Protein AF-A0A0C1UPA7-F1 (afdb_monomer)

Radius of gyration: 16.13 Å; Cα contacts (8 Å, |Δi|>4): 107; chains: 1; bounding box: 36×52×33 Å

pLDDT: mean 87.31, std 15.01, range [39.06, 97.94]

Sequence (115 aa):
MALVITSCSSRSISDPTQAKDCTELVEAGRVVAERVLERLEGQTLEELEAANPEEPLAPIDYLMRV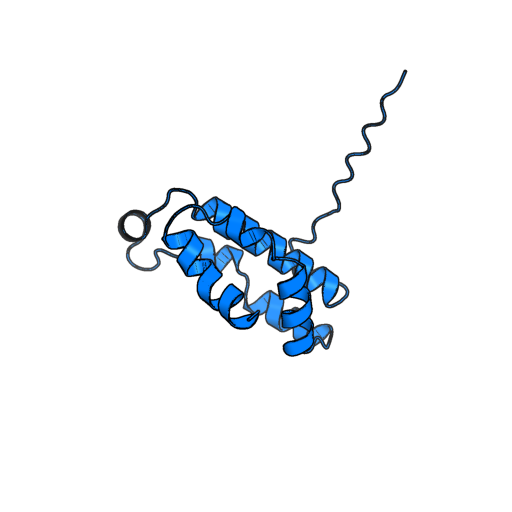EEFDNQATALGCGKDQLRLQACSMYVDLEIKASGDLAQDFLAPYLEACN

Mean predicted aligned error: 6.46 Å

Structure (mmCIF, N/CA/C/O backbone):
data_AF-A0A0C1UPA7-F1
#
_entry.id   AF-A0A0C1UPA7-F1
#
loop_
_atom_site.group_PDB
_atom_site.id
_atom_site.type_symbol
_atom_site.label_atom_id
_atom_site.label_alt_id
_atom_site.label_comp_id
_atom_site.label_asym_id
_atom_site.label_entity_id
_atom_site.label_seq_id
_atom_site.pdbx_PDB_ins_code
_atom_site.Cartn_x
_atom_site.Cartn_y
_atom_site.Cartn_z
_atom_site.occupancy
_atom_site.B_iso_or_equiv
_atom_site.auth_seq_id
_atom_site.auth_comp_id
_atom_site.auth_asym_id
_atom_site.auth_atom_id
_atom_site.pdbx_PDB_model_num
ATOM 1 N N . MET A 1 1 ? 2.484 40.981 -8.368 1.00 43.28 1 MET A N 1
ATOM 2 C CA . MET A 1 1 ? 3.158 39.835 -7.727 1.00 43.28 1 MET A CA 1
ATOM 3 C C . MET A 1 1 ? 2.316 38.608 -8.016 1.00 43.28 1 MET A C 1
ATOM 5 O O . MET A 1 1 ? 1.236 38.494 -7.459 1.00 43.28 1 MET A O 1
ATOM 9 N N . ALA A 1 2 ? 2.732 37.776 -8.969 1.00 40.09 2 ALA A N 1
ATOM 10 C CA . ALA A 1 2 ? 2.059 36.514 -9.251 1.00 40.09 2 ALA A CA 1
ATOM 11 C C . ALA A 1 2 ? 2.770 35.436 -8.429 1.00 40.09 2 ALA A C 1
ATOM 13 O O . ALA A 1 2 ? 3.915 35.100 -8.728 1.00 40.09 2 ALA A O 1
ATOM 14 N N . LEU A 1 3 ? 2.131 34.950 -7.361 1.00 42.47 3 LEU A N 1
ATOM 15 C CA . LEU A 1 3 ? 2.558 33.706 -6.730 1.00 42.47 3 LEU A CA 1
ATOM 16 C C . LEU A 1 3 ? 2.173 32.579 -7.686 1.00 42.47 3 LEU A C 1
ATOM 18 O O . LEU A 1 3 ? 1.019 32.159 -7.746 1.00 42.47 3 LEU A O 1
ATOM 22 N N . VAL A 1 4 ? 3.150 32.118 -8.460 1.00 45.41 4 VAL A N 1
ATOM 23 C CA . VAL A 1 4 ? 3.072 30.820 -9.119 1.00 45.41 4 VAL A CA 1
ATOM 24 C C . VAL A 1 4 ? 3.246 29.793 -8.009 1.00 45.41 4 VAL A C 1
ATOM 26 O O . VAL A 1 4 ? 4.360 29.480 -7.599 1.00 45.41 4 VAL A O 1
ATOM 29 N N . ILE A 1 5 ? 2.127 29.323 -7.469 1.00 49.22 5 ILE A N 1
ATOM 30 C CA . ILE A 1 5 ? 2.101 28.107 -6.665 1.00 49.22 5 ILE A CA 1
ATOM 31 C C . ILE A 1 5 ? 2.308 26.976 -7.671 1.00 49.22 5 ILE A C 1
ATOM 33 O O . ILE A 1 5 ? 1.358 26.451 -8.250 1.00 49.22 5 ILE A O 1
ATOM 37 N N . THR A 1 6 ? 3.565 26.639 -7.956 1.00 41.03 6 THR A N 1
ATOM 38 C CA . THR A 1 6 ? 3.896 25.300 -8.435 1.00 41.03 6 THR A CA 1
ATOM 39 C C . THR A 1 6 ? 3.509 24.362 -7.307 1.00 41.03 6 THR A C 1
ATOM 41 O O . THR A 1 6 ? 4.296 24.086 -6.406 1.00 41.03 6 THR A O 1
ATOM 44 N N . SER A 1 7 ? 2.250 23.929 -7.331 1.00 39.06 7 SER A N 1
ATOM 45 C CA . SER A 1 7 ? 1.871 22.643 -6.783 1.00 39.06 7 SER A CA 1
ATOM 46 C C . SER A 1 7 ? 2.789 21.632 -7.462 1.00 39.06 7 SER A C 1
ATOM 48 O O . SER A 1 7 ? 2.538 21.189 -8.583 1.00 39.06 7 SER A O 1
ATOM 50 N N . CYS A 1 8 ? 3.909 21.321 -6.814 1.00 46.19 8 CYS A N 1
ATOM 51 C CA . CYS A 1 8 ? 4.593 20.062 -7.013 1.00 46.19 8 CYS A CA 1
ATOM 52 C C . CYS A 1 8 ? 3.660 18.974 -6.469 1.00 46.19 8 CYS A C 1
ATOM 54 O O . CYS A 1 8 ? 3.964 18.336 -5.469 1.00 46.19 8 CYS A O 1
ATOM 56 N N . SER A 1 9 ? 2.512 18.754 -7.117 1.00 42.56 9 SER A N 1
ATOM 57 C CA . SER A 1 9 ? 1.983 17.405 -7.192 1.00 42.56 9 SER A CA 1
ATOM 58 C C . SER A 1 9 ? 3.027 16.655 -8.003 1.00 42.56 9 SER A C 1
ATOM 60 O O . SER A 1 9 ? 2.950 16.602 -9.232 1.00 42.56 9 SER A O 1
ATOM 62 N N . SER A 1 10 ? 4.037 16.107 -7.317 1.00 45.94 10 SER A N 1
ATOM 63 C CA . SER A 1 10 ? 4.584 14.825 -7.732 1.00 45.94 10 SER A CA 1
ATOM 64 C C . SER A 1 10 ? 3.355 14.007 -8.086 1.00 45.94 10 SER A C 1
ATOM 66 O O . SER A 1 10 ? 2.449 13.839 -7.267 1.00 45.94 10 SER A O 1
ATOM 68 N N . ARG A 1 11 ? 3.204 13.715 -9.377 1.00 51.16 11 ARG A N 1
ATOM 69 C CA . ARG A 1 11 ? 2.052 12.989 -9.883 1.00 51.16 11 ARG A CA 1
ATOM 70 C C . ARG A 1 11 ? 2.235 11.604 -9.296 1.00 51.16 11 ARG A C 1
ATOM 72 O O . ARG A 1 11 ? 2.950 10.807 -9.884 1.00 51.16 11 ARG A O 1
ATOM 79 N N . SER A 1 12 ? 1.749 11.400 -8.076 1.00 56.69 12 SER A N 1
ATOM 80 C CA . SER A 1 12 ? 1.941 10.160 -7.360 1.00 56.69 12 SER A CA 1
ATOM 81 C C . SER A 1 12 ? 1.289 9.116 -8.244 1.00 56.69 12 SER A C 1
ATOM 83 O O . SER A 1 12 ? 0.091 9.183 -8.548 1.00 56.69 12 SER A O 1
ATOM 85 N N . ILE A 1 13 ? 2.131 8.270 -8.831 1.00 65.75 13 ILE A N 1
ATOM 86 C CA . ILE A 1 13 ? 1.679 7.224 -9.729 1.00 65.75 13 ILE A CA 1
ATOM 87 C C . ILE A 1 13 ? 0.891 6.320 -8.808 1.00 65.75 13 ILE A C 1
ATOM 89 O O . ILE A 1 13 ? 1.479 5.615 -8.028 1.00 65.75 13 ILE A O 1
ATOM 93 N N . SER A 1 14 ? -0.431 6.437 -8.781 1.00 76.44 14 SER A N 1
ATOM 94 C CA . SER A 1 14 ? -1.287 5.560 -7.966 1.00 76.44 14 SER A CA 1
ATOM 95 C C . SER A 1 14 ? -1.834 4.393 -8.779 1.00 76.44 14 SER A C 1
ATOM 97 O O . SER A 1 14 ? -2.589 3.566 -8.278 1.00 76.44 14 SER A O 1
ATOM 99 N N . ASP A 1 15 ? -1.474 4.365 -10.059 1.00 88.50 15 ASP A N 1
ATOM 100 C CA . ASP A 1 15 ? -1.867 3.360 -11.019 1.00 88.50 15 ASP A CA 1
ATOM 101 C C . ASP A 1 15 ? -0.640 2.517 -11.382 1.00 88.50 15 ASP A C 1
ATOM 103 O O . ASP A 1 15 ? 0.235 3.029 -12.088 1.00 88.50 15 ASP A O 1
ATOM 107 N N . PRO A 1 16 ? -0.549 1.256 -10.916 1.00 91.31 16 PRO A N 1
ATOM 108 C CA . PRO A 1 16 ? 0.601 0.403 -11.190 1.00 91.31 16 PRO A CA 1
ATOM 109 C C . PRO A 1 16 ? 0.841 0.238 -12.690 1.00 91.31 16 PRO A C 1
ATOM 111 O O . PRO A 1 16 ? 1.987 0.206 -13.115 1.00 91.31 16 PRO A O 1
ATOM 114 N N . THR A 1 17 ? -0.208 0.247 -13.519 1.00 93.19 17 THR A N 1
ATOM 115 C CA . THR A 1 17 ? -0.090 0.072 -14.979 1.00 93.19 17 THR A CA 1
ATOM 116 C C . THR A 1 17 ? 0.680 1.200 -15.679 1.00 93.19 17 THR A C 1
ATOM 118 O O . THR A 1 17 ? 1.146 1.033 -16.807 1.00 93.19 17 THR A O 1
ATOM 121 N N . GLN A 1 18 ? 0.834 2.352 -15.018 1.00 93.38 18 GLN A N 1
ATOM 122 C CA . GLN A 1 18 ? 1.555 3.512 -15.544 1.00 93.38 18 GLN A CA 1
ATOM 123 C C . GLN A 1 18 ? 3.020 3.573 -15.094 1.00 93.38 18 GLN A C 1
ATOM 125 O O . GLN A 1 18 ? 3.759 4.414 -15.612 1.00 93.38 18 GLN A O 1
ATOM 130 N N . ALA A 1 19 ? 3.441 2.712 -14.160 1.00 95.50 19 ALA A N 1
ATOM 131 C CA . ALA A 1 19 ? 4.818 2.668 -13.684 1.00 95.50 19 ALA A CA 1
ATOM 132 C C . ALA A 1 19 ? 5.774 2.254 -14.811 1.00 95.50 19 ALA A C 1
ATOM 134 O O . ALA A 1 19 ? 5.537 1.272 -15.518 1.00 95.50 19 ALA A O 1
ATOM 135 N N . LYS A 1 20 ? 6.867 2.992 -14.981 1.00 95.06 20 LYS A N 1
ATOM 136 C CA . LYS A 1 20 ? 7.860 2.771 -16.046 1.00 95.06 20 LYS A CA 1
ATOM 137 C C . LYS A 1 20 ? 9.077 1.990 -15.581 1.00 95.06 20 LYS A C 1
ATOM 139 O O . LYS A 1 20 ? 9.842 1.509 -16.414 1.00 95.06 20 LYS A O 1
ATOM 144 N N . ASP A 1 21 ? 9.262 1.888 -14.274 1.00 95.94 21 ASP A N 1
ATOM 145 C CA . ASP A 1 21 ? 10.323 1.123 -13.643 1.00 95.94 21 ASP A CA 1
ATOM 146 C C . ASP A 1 21 ? 9.873 0.604 -12.269 1.00 95.94 21 ASP A C 1
ATOM 148 O O . ASP A 1 21 ? 8.774 0.890 -11.789 1.00 95.94 21 ASP A O 1
ATOM 152 N N . CYS A 1 22 ? 10.723 -0.212 -11.648 1.00 96.62 22 CYS A N 1
ATOM 153 C CA . CYS A 1 22 ? 10.419 -0.833 -10.362 1.00 96.62 22 CYS A CA 1
ATOM 154 C C . CYS A 1 22 ? 10.267 0.184 -9.227 1.00 96.62 22 CYS A C 1
ATOM 156 O O . CYS A 1 22 ? 9.572 -0.103 -8.259 1.00 96.62 22 CYS A O 1
ATOM 158 N N . THR A 1 23 ? 10.895 1.355 -9.338 1.00 95.69 23 THR A N 1
ATOM 159 C CA . THR A 1 23 ? 10.807 2.407 -8.325 1.00 95.69 23 THR A CA 1
ATOM 160 C C . THR A 1 23 ? 9.469 3.121 -8.419 1.00 95.69 23 THR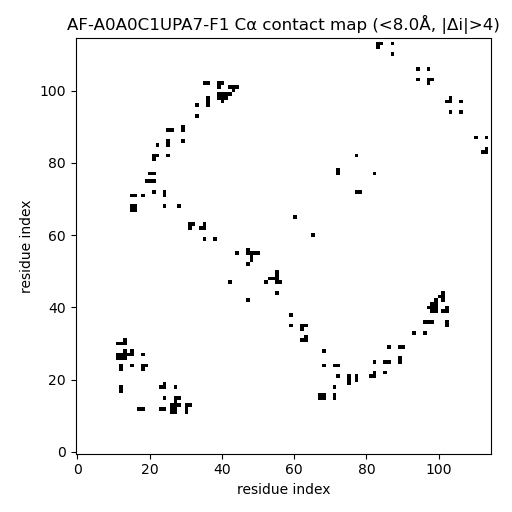 A C 1
ATOM 162 O O . THR A 1 23 ? 8.776 3.207 -7.410 1.00 95.69 23 THR A O 1
ATOM 165 N N . GLU A 1 24 ? 9.039 3.509 -9.620 1.00 95.94 24 GLU A N 1
ATOM 166 C CA . GLU A 1 24 ? 7.692 4.043 -9.851 1.00 95.94 24 GLU A CA 1
ATOM 167 C C . GLU A 1 24 ? 6.600 3.037 -9.431 1.00 95.94 24 GLU A C 1
ATOM 169 O O . GLU A 1 24 ? 5.547 3.432 -8.927 1.00 95.94 24 GLU A O 1
ATOM 174 N N . LEU A 1 25 ? 6.850 1.730 -9.581 1.00 96.50 25 LEU A N 1
ATOM 175 C CA . LEU A 1 25 ? 5.916 0.692 -9.139 1.00 96.50 25 LEU A CA 1
ATOM 176 C C . LEU A 1 25 ? 5.819 0.615 -7.607 1.00 96.50 25 LEU A C 1
ATOM 178 O O . LEU A 1 25 ? 4.722 0.491 -7.067 1.00 96.50 25 LEU A O 1
ATOM 182 N N . VAL A 1 26 ? 6.939 0.728 -6.890 1.00 95.75 26 VAL A N 1
ATOM 183 C CA . VAL A 1 26 ? 6.938 0.784 -5.418 1.00 95.75 26 VAL A CA 1
ATOM 184 C C . VAL A 1 26 ? 6.317 2.093 -4.920 1.00 95.75 26 VAL A C 1
ATOM 186 O O . VAL A 1 26 ? 5.549 2.074 -3.961 1.00 95.75 26 VAL A O 1
ATOM 189 N N . GLU A 1 27 ? 6.549 3.223 -5.590 1.00 95.19 27 GLU A N 1
ATOM 190 C CA . GLU A 1 27 ? 5.853 4.480 -5.279 1.00 95.19 27 GLU A CA 1
ATOM 191 C C . GLU A 1 27 ? 4.333 4.327 -5.409 1.00 95.19 27 GLU A C 1
ATOM 193 O O . GLU A 1 27 ? 3.590 4.796 -4.544 1.00 95.19 27 GLU A O 1
ATOM 198 N N . ALA A 1 28 ? 3.865 3.607 -6.432 1.00 95.12 28 ALA A N 1
ATOM 199 C CA . ALA A 1 28 ? 2.449 3.297 -6.576 1.00 95.12 28 ALA A CA 1
ATOM 200 C C . ALA A 1 28 ? 1.904 2.418 -5.463 1.00 95.12 28 ALA A C 1
ATOM 202 O O . ALA A 1 28 ? 0.825 2.701 -4.931 1.00 95.12 28 ALA A O 1
ATOM 203 N N . GLY A 1 29 ? 2.667 1.405 -5.061 1.00 94.44 29 GLY A N 1
ATOM 204 C CA . GLY A 1 29 ? 2.316 0.565 -3.924 1.00 94.44 29 GLY A CA 1
ATOM 205 C C . GLY A 1 29 ? 2.217 1.375 -2.630 1.00 94.44 29 GLY A C 1
ATOM 206 O O . GLY A 1 29 ? 1.275 1.176 -1.865 1.00 94.44 29 GLY A O 1
ATOM 207 N N . ARG A 1 30 ? 3.106 2.358 -2.420 1.00 94.7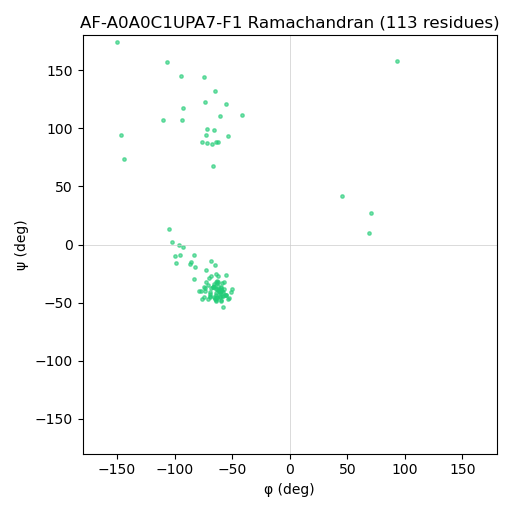5 30 ARG A N 1
ATOM 208 C CA . ARG A 1 30 ? 3.051 3.260 -1.259 1.00 94.75 30 ARG A CA 1
ATOM 209 C C . ARG A 1 30 ? 1.741 4.036 -1.224 1.00 94.75 30 ARG A C 1
ATOM 211 O O . ARG A 1 30 ? 1.096 4.092 -0.184 1.00 94.75 30 ARG A O 1
ATOM 218 N N . VAL A 1 31 ? 1.343 4.632 -2.348 1.00 94.50 31 VAL A N 1
ATOM 219 C CA . VAL A 1 31 ? 0.112 5.437 -2.425 1.00 94.50 31 VAL A CA 1
ATOM 220 C C . VAL A 1 31 ? -1.122 4.577 -2.165 1.00 94.50 31 VAL A C 1
ATOM 222 O O . VAL A 1 31 ? -2.063 5.027 -1.515 1.00 94.50 31 VAL A O 1
ATOM 225 N N . VAL A 1 32 ? -1.128 3.339 -2.664 1.00 93.69 32 VAL A N 1
ATOM 226 C CA . VAL A 1 32 ? -2.194 2.375 -2.374 1.00 93.69 32 VAL A CA 1
ATOM 227 C C . VAL A 1 32 ? -2.214 2.021 -0.889 1.00 93.69 32 VAL A C 1
ATOM 229 O O . VAL A 1 32 ? -3.276 2.105 -0.278 1.00 93.69 32 VAL A O 1
ATOM 232 N N . ALA A 1 33 ? -1.062 1.710 -0.291 1.00 93.75 33 ALA A N 1
ATOM 233 C CA . ALA A 1 33 ? -0.965 1.416 1.134 1.00 93.75 33 ALA A CA 1
ATOM 234 C C . ALA A 1 33 ? -1.457 2.595 1.990 1.00 93.75 33 ALA A C 1
ATOM 236 O O . ALA A 1 33 ? -2.259 2.390 2.893 1.00 93.75 33 ALA A O 1
ATOM 237 N N . GLU A 1 34 ? -1.078 3.834 1.664 1.00 94.25 34 GLU A N 1
ATOM 238 C CA . GLU A 1 34 ? -1.580 5.035 2.348 1.00 94.25 34 GLU A CA 1
ATOM 239 C C . GLU A 1 34 ? -3.112 5.143 2.275 1.00 94.25 34 GLU A C 1
ATOM 241 O O . GLU A 1 34 ? -3.753 5.366 3.298 1.00 94.25 34 GLU A O 1
ATOM 246 N N . ARG A 1 35 ? -3.718 4.897 1.105 1.00 93.44 35 ARG A N 1
ATOM 247 C CA . ARG A 1 35 ? -5.186 4.898 0.950 1.00 93.44 35 ARG A CA 1
ATOM 248 C C . ARG A 1 35 ? -5.870 3.781 1.730 1.00 93.44 35 ARG A C 1
ATOM 250 O O . ARG A 1 35 ? -6.982 3.976 2.213 1.00 93.44 35 ARG A O 1
ATOM 257 N N . VAL A 1 36 ? -5.242 2.611 1.828 1.00 94.12 36 VAL A N 1
ATOM 258 C CA . VAL A 1 36 ? -5.756 1.517 2.658 1.00 94.12 36 VAL A CA 1
ATOM 259 C C . VAL A 1 36 ? -5.735 1.926 4.127 1.00 94.12 36 VAL A C 1
ATOM 261 O O . VAL A 1 36 ? -6.752 1.782 4.797 1.00 94.12 36 VAL A O 1
ATOM 264 N N . LEU A 1 37 ? -4.640 2.515 4.611 1.00 94.50 37 LEU A N 1
ATOM 265 C CA . LEU A 1 37 ? -4.552 3.004 5.991 1.00 94.50 37 LEU A CA 1
ATOM 266 C C . LEU A 1 37 ? -5.602 4.079 6.288 1.00 94.50 37 LEU A C 1
ATOM 268 O O . LEU A 1 37 ? -6.293 3.980 7.295 1.00 94.50 37 LEU A O 1
ATOM 272 N N . GLU A 1 38 ? -5.791 5.045 5.385 1.00 92.81 38 GLU A N 1
ATOM 273 C CA . GLU A 1 38 ? -6.861 6.051 5.491 1.00 92.81 38 GLU A CA 1
ATOM 274 C C . GLU A 1 38 ? -8.255 5.407 5.519 1.00 92.81 38 GLU A C 1
ATOM 276 O O . GLU A 1 38 ? -9.149 5.865 6.227 1.00 92.81 38 GLU A O 1
ATOM 281 N N . ARG A 1 39 ? -8.466 4.328 4.755 1.00 91.75 39 ARG A N 1
ATOM 282 C CA . ARG A 1 39 ? -9.753 3.625 4.709 1.00 91.75 39 ARG A CA 1
ATOM 283 C C . ARG A 1 39 ? -10.032 2.829 5.982 1.00 91.75 39 ARG A C 1
ATOM 285 O O . ARG A 1 39 ? -11.208 2.684 6.321 1.00 91.75 39 ARG A O 1
ATOM 292 N N . LEU A 1 40 ? -8.988 2.303 6.619 1.00 93.38 40 LEU A N 1
ATOM 293 C CA . LEU A 1 40 ? -9.045 1.527 7.859 1.00 93.38 40 LEU A CA 1
ATOM 294 C C . LEU A 1 40 ? -9.022 2.408 9.115 1.00 93.38 40 LEU A C 1
ATOM 296 O O . LEU A 1 40 ? -9.350 1.923 10.196 1.00 93.38 40 LEU A O 1
ATOM 300 N N . GLU A 1 41 ? -8.658 3.685 8.991 1.00 90.31 41 GLU A N 1
ATOM 301 C CA . GLU A 1 41 ? -8.570 4.608 10.119 1.00 90.31 41 GLU A CA 1
ATOM 302 C C . GLU A 1 41 ? -9.895 4.672 10.892 1.00 90.31 41 GLU A C 1
ATOM 304 O O . GLU A 1 41 ? -10.952 5.015 10.357 1.00 90.31 41 GLU A O 1
ATOM 309 N N . GLY A 1 42 ? -9.828 4.327 12.180 1.00 85.62 42 GLY A N 1
ATOM 310 C CA . GLY A 1 42 ? -10.987 4.338 13.072 1.00 85.62 42 GLY A CA 1
ATOM 311 C C . GLY A 1 42 ? -12.041 3.269 12.770 1.00 85.62 42 GLY A C 1
ATOM 312 O O . GLY A 1 42 ? -13.117 3.333 13.358 1.00 85.62 42 GLY A O 1
ATOM 313 N N . GLN A 1 43 ? -11.756 2.311 11.883 1.00 90.31 43 GLN A N 1
ATOM 314 C CA . GLN A 1 43 ? -12.623 1.168 11.613 1.00 90.31 43 GLN A CA 1
ATOM 315 C C . GLN A 1 43 ? -12.221 -0.041 12.453 1.00 90.31 43 GLN A C 1
ATOM 317 O O . GLN A 1 43 ? -11.040 -0.322 12.664 1.00 90.31 43 GLN A O 1
ATOM 322 N N . THR A 1 44 ? -13.222 -0.804 12.864 1.00 91.25 44 THR A N 1
ATOM 323 C CA . THR A 1 44 ? -13.047 -2.134 13.448 1.00 91.25 44 THR A CA 1
ATOM 324 C C . THR A 1 44 ? -13.472 -3.217 12.462 1.00 91.25 44 THR A C 1
ATOM 326 O O . THR A 1 44 ? -14.275 -2.981 11.556 1.00 91.25 44 THR A O 1
ATOM 329 N N . LEU A 1 45 ? -12.954 -4.434 12.650 1.00 90.12 45 LEU A N 1
ATOM 330 C CA . LEU A 1 45 ? -13.381 -5.581 11.849 1.00 90.12 45 LEU A CA 1
ATOM 331 C C . LEU A 1 45 ? -14.884 -5.857 12.022 1.00 90.12 45 LEU A C 1
ATOM 333 O O . LEU A 1 45 ? -15.570 -6.105 11.038 1.00 90.12 45 LEU A O 1
ATOM 337 N N . GLU A 1 46 ? -15.412 -5.722 13.241 1.00 92.75 46 GLU A N 1
ATOM 338 C CA . GLU A 1 46 ? -16.837 -5.924 13.536 1.00 92.75 46 GLU A CA 1
ATOM 339 C C . GLU A 1 46 ? -17.738 -4.949 12.755 1.00 92.75 46 GLU A C 1
ATOM 341 O O . GLU A 1 46 ? -18.765 -5.348 12.208 1.00 92.75 46 GLU A O 1
ATOM 346 N N . GLU A 1 47 ? -17.348 -3.675 12.639 1.00 91.88 47 GLU A N 1
ATOM 347 C CA . GLU A 1 47 ? -18.094 -2.689 11.844 1.00 91.88 47 GLU A CA 1
ATOM 348 C C . GLU A 1 47 ? -18.078 -3.013 10.345 1.00 91.88 47 GLU A C 1
ATOM 350 O O . GLU A 1 47 ? -19.078 -2.797 9.654 1.00 91.88 47 GLU A O 1
ATOM 355 N N . LEU A 1 48 ? -16.960 -3.537 9.835 1.00 92.19 48 LEU A N 1
ATOM 356 C CA . LEU A 1 48 ? -16.841 -3.974 8.444 1.00 92.19 48 LEU A CA 1
ATOM 357 C C . LEU A 1 48 ? -17.687 -5.220 8.168 1.00 92.19 48 LEU A C 1
ATOM 359 O O . LEU A 1 48 ? -18.414 -5.253 7.175 1.00 92.19 48 LEU A O 1
ATOM 363 N N . GLU A 1 49 ? -17.646 -6.208 9.061 1.00 93.75 49 GLU A N 1
ATOM 364 C CA . GLU A 1 49 ? -18.468 -7.422 8.996 1.00 93.75 49 GLU A CA 1
ATOM 365 C C . GLU A 1 49 ? -19.964 -7.100 9.092 1.00 93.75 49 GLU A C 1
ATOM 367 O O . GLU A 1 49 ? -20.770 -7.670 8.358 1.00 93.75 49 GLU A O 1
ATOM 372 N N . ALA A 1 50 ? -20.351 -6.142 9.937 1.00 94.50 50 ALA A N 1
ATOM 373 C CA . ALA A 1 50 ? -21.735 -5.685 10.030 1.00 94.50 50 ALA A CA 1
ATOM 374 C C . ALA A 1 50 ? -22.210 -4.984 8.744 1.00 94.50 50 ALA A C 1
ATOM 376 O O . ALA A 1 50 ? -23.385 -5.093 8.381 1.00 94.50 50 ALA A O 1
ATOM 377 N N . ALA A 1 51 ? -21.318 -4.262 8.058 1.00 91.88 51 ALA A N 1
ATOM 378 C CA . ALA A 1 51 ? -21.629 -3.577 6.806 1.00 91.88 51 ALA A CA 1
ATOM 379 C C . ALA A 1 51 ? -21.679 -4.532 5.600 1.00 91.88 51 ALA A C 1
ATOM 381 O O . ALA A 1 51 ? -22.552 -4.380 4.742 1.00 91.88 51 ALA A O 1
ATOM 382 N N . A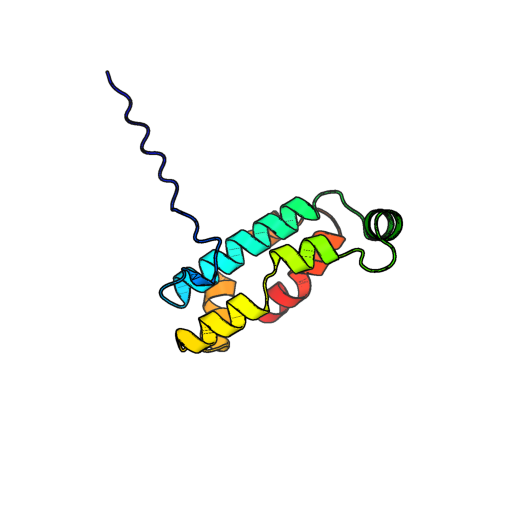SN A 1 52 ? -20.760 -5.499 5.529 1.00 92.31 52 ASN A N 1
ATOM 383 C CA . ASN A 1 52 ? -20.727 -6.533 4.498 1.00 92.31 52 ASN A CA 1
ATOM 384 C C . ASN A 1 52 ? -20.194 -7.864 5.067 1.00 92.31 52 ASN A C 1
ATOM 386 O O . ASN A 1 52 ? -18.984 -8.084 5.066 1.00 92.31 52 ASN A O 1
ATOM 390 N N . PRO A 1 53 ? -21.071 -8.777 5.515 1.00 93.00 53 PRO A N 1
ATOM 391 C CA . PRO A 1 53 ? -20.646 -10.013 6.171 1.00 93.00 53 PRO A CA 1
ATOM 392 C C . PRO A 1 53 ? -20.043 -11.041 5.209 1.00 93.00 53 PRO A C 1
ATOM 394 O O . PRO A 1 53 ? -19.323 -11.932 5.650 1.00 93.00 53 PRO A O 1
ATOM 397 N N . GLU A 1 54 ? -20.348 -10.955 3.911 1.00 94.81 54 GLU A N 1
ATOM 398 C CA . GLU A 1 54 ? -19.791 -11.873 2.912 1.00 94.81 54 GLU A CA 1
ATOM 399 C C . GLU A 1 54 ? -18.359 -11.472 2.534 1.00 94.81 54 GLU A C 1
ATOM 401 O O . GLU A 1 54 ? -17.496 -12.337 2.402 1.00 94.81 54 GLU A O 1
ATOM 406 N N . GLU A 1 55 ? -18.095 -10.165 2.408 1.00 91.69 55 GLU A N 1
ATOM 407 C CA . GLU A 1 55 ? -16.788 -9.627 2.008 1.00 91.69 55 GLU A CA 1
ATOM 408 C C . GLU A 1 55 ? -16.458 -8.306 2.747 1.00 91.69 55 GLU A C 1
ATOM 410 O O . GLU A 1 55 ? -16.492 -7.220 2.150 1.00 91.69 55 GLU A O 1
ATOM 415 N N . PRO A 1 56 ? -16.118 -8.353 4.050 1.00 90.06 56 PRO A N 1
ATOM 416 C CA . PRO A 1 56 ? -15.888 -7.151 4.864 1.00 90.06 56 PRO A CA 1
ATOM 417 C C . PRO A 1 56 ? -14.719 -6.292 4.358 1.00 90.06 56 PRO A C 1
ATOM 419 O O . PRO A 1 56 ? -14.704 -5.074 4.537 1.00 90.06 56 PRO A O 1
ATOM 422 N N . LEU A 1 57 ? -13.755 -6.924 3.683 1.00 89.81 57 LEU A N 1
ATOM 423 C CA . LEU A 1 57 ? -12.539 -6.295 3.169 1.00 89.81 57 LEU A CA 1
ATOM 424 C C . LEU A 1 57 ? -12.571 -6.008 1.661 1.00 89.81 57 LEU A C 1
ATOM 426 O O . LEU A 1 57 ? -11.614 -5.427 1.157 1.00 89.81 57 LEU A O 1
ATOM 430 N N . ALA A 1 58 ? -13.672 -6.287 0.948 1.00 89.56 58 ALA A N 1
ATOM 431 C CA . ALA A 1 58 ? -13.774 -6.014 -0.493 1.00 89.56 58 ALA A CA 1
ATOM 432 C C . ALA A 1 58 ? -13.365 -4.578 -0.904 1.00 89.56 58 ALA A C 1
ATOM 434 O O . ALA A 1 58 ? -12.703 -4.412 -1.934 1.00 89.56 58 ALA A O 1
ATOM 435 N N . PRO A 1 59 ? -13.680 -3.513 -0.129 1.00 87.56 59 PRO A N 1
ATOM 436 C CA . PRO A 1 59 ? -13.195 -2.169 -0.442 1.00 87.56 59 PRO A CA 1
ATOM 437 C C . PRO A 1 59 ? -11.666 -2.035 -0.398 1.00 87.56 59 PRO A C 1
ATOM 439 O O . PRO A 1 59 ? -11.111 -1.235 -1.149 1.00 87.56 59 PRO A O 1
ATOM 442 N N . ILE A 1 60 ? -10.994 -2.790 0.475 1.00 90.69 60 ILE A N 1
ATOM 443 C CA . ILE A 1 60 ? -9.531 -2.837 0.572 1.00 90.69 60 ILE A CA 1
ATOM 444 C C . ILE A 1 60 ? -8.960 -3.627 -0.604 1.00 90.69 60 ILE A C 1
ATOM 446 O O . ILE A 1 60 ? -8.049 -3.140 -1.271 1.00 90.69 60 ILE A O 1
ATOM 450 N N . ASP A 1 61 ? -9.544 -4.780 -0.927 1.00 88.44 61 ASP A N 1
ATOM 451 C CA . ASP A 1 61 ? -9.102 -5.617 -2.050 1.00 88.44 61 ASP A CA 1
ATOM 452 C C . ASP A 1 61 ? -9.137 -4.851 -3.381 1.00 88.44 61 ASP A C 1
ATOM 454 O O . ASP A 1 61 ? -8.191 -4.908 -4.174 1.00 88.44 61 ASP A O 1
ATOM 458 N N . TYR A 1 62 ? -10.182 -4.042 -3.588 1.00 88.19 62 TYR A N 1
ATOM 459 C CA . TYR A 1 62 ? -10.301 -3.171 -4.759 1.00 88.19 62 TYR A CA 1
ATOM 460 C C . TYR A 1 62 ? -9.200 -2.101 -4.834 1.00 88.19 62 TYR A C 1
ATOM 462 O O . TYR A 1 62 ? -8.771 -1.733 -5.928 1.00 88.19 62 TYR A O 1
ATOM 470 N N . LEU A 1 63 ? -8.727 -1.592 -3.693 1.00 91.06 63 LEU A N 1
ATOM 471 C CA . LEU A 1 63 ? -7.609 -0.644 -3.655 1.00 91.06 63 LEU A CA 1
ATOM 472 C C . LEU A 1 63 ? -6.275 -1.339 -3.939 1.00 91.06 63 LEU A C 1
ATOM 474 O O . LEU A 1 63 ? -5.445 -0.777 -4.654 1.00 91.06 63 LEU A O 1
ATOM 478 N N . MET A 1 64 ? -6.087 -2.546 -3.401 1.00 90.50 64 MET A N 1
ATOM 479 C CA . MET A 1 64 ? -4.825 -3.285 -3.450 1.00 90.50 64 MET A CA 1
ATOM 480 C C . MET A 1 64 ? -4.403 -3.677 -4.868 1.00 90.50 64 MET A C 1
ATOM 482 O O . MET A 1 64 ? -3.205 -3.714 -5.140 1.00 90.50 64 MET A O 1
ATOM 486 N N . ARG A 1 65 ? -5.359 -3.938 -5.778 1.00 92.06 65 ARG A N 1
ATOM 487 C CA . ARG A 1 65 ? -5.108 -4.193 -7.218 1.00 92.06 65 ARG A CA 1
ATOM 488 C C . ARG A 1 65 ? -3.946 -5.170 -7.463 1.00 92.06 65 ARG A C 1
ATOM 490 O O . ARG A 1 65 ? -3.122 -4.954 -8.351 1.00 92.06 65 ARG A O 1
ATOM 497 N N . VAL A 1 66 ? -3.869 -6.234 -6.657 1.00 92.12 66 VAL A N 1
ATOM 498 C CA . VAL A 1 66 ? -2.705 -7.141 -6.570 1.00 92.12 66 VAL A CA 1
ATOM 499 C C . VAL A 1 66 ? -2.285 -7.672 -7.942 1.00 92.12 66 VAL A C 1
ATOM 501 O O . VAL A 1 66 ? -1.112 -7.603 -8.297 1.00 92.12 66 VAL A O 1
ATOM 504 N N . GLU A 1 67 ? -3.250 -8.119 -8.749 1.00 94.31 67 GLU A N 1
ATOM 505 C CA . GLU A 1 67 ? -2.988 -8.655 -10.090 1.00 94.31 67 GLU A CA 1
ATOM 506 C C . GLU A 1 67 ? -2.304 -7.630 -11.011 1.00 94.31 67 GLU A C 1
ATOM 508 O O . GLU A 1 67 ? -1.430 -7.973 -11.804 1.00 94.31 67 GLU A O 1
ATOM 513 N N . GLU A 1 68 ? -2.658 -6.353 -10.898 1.00 95.56 68 GLU A N 1
ATOM 514 C CA . GLU A 1 68 ? -2.094 -5.303 -11.744 1.00 95.56 68 GLU A CA 1
ATOM 515 C C . GLU A 1 68 ? -0.655 -4.962 -11.352 1.00 95.56 68 GLU A C 1
ATOM 517 O O . GLU A 1 68 ? 0.188 -4.750 -12.227 1.00 95.56 68 GLU A O 1
ATOM 522 N N . PHE A 1 69 ? -0.354 -4.968 -10.050 1.00 95.81 69 PHE A N 1
ATOM 523 C CA . PHE A 1 69 ? 1.017 -4.849 -9.556 1.00 95.81 69 PHE A CA 1
ATOM 524 C C . PHE A 1 69 ? 1.882 -6.026 -10.006 1.00 95.81 69 PHE A C 1
ATOM 526 O O . PHE A 1 69 ? 2.986 -5.806 -10.507 1.00 95.81 69 PHE A O 1
ATOM 533 N N . ASP A 1 70 ? 1.381 -7.256 -9.884 1.00 96.06 70 ASP A N 1
ATOM 534 C CA . ASP A 1 70 ? 2.112 -8.464 -10.278 1.00 96.06 70 ASP A CA 1
ATOM 535 C C . ASP A 1 70 ? 2.385 -8.501 -11.790 1.0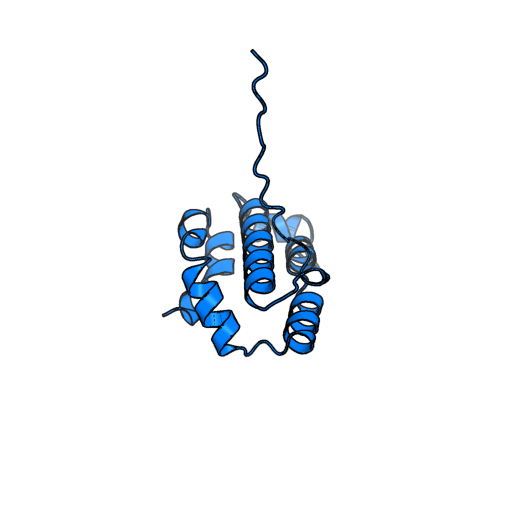0 96.06 70 ASP A C 1
ATOM 537 O O . ASP A 1 70 ? 3.508 -8.791 -12.231 1.00 96.06 70 ASP A O 1
ATOM 541 N N . ASN A 1 71 ? 1.380 -8.148 -12.595 1.00 97.38 71 ASN A N 1
ATOM 542 C CA . ASN A 1 71 ? 1.511 -8.063 -14.047 1.00 97.38 71 ASN A CA 1
ATOM 543 C C . ASN A 1 71 ? 2.526 -6.989 -14.452 1.00 97.38 71 ASN A C 1
ATOM 545 O O . ASN A 1 71 ? 3.394 -7.254 -15.291 1.00 97.38 71 ASN A O 1
ATOM 549 N N . GLN A 1 72 ? 2.472 -5.805 -13.834 1.00 97.44 72 GLN A N 1
ATOM 550 C CA . GLN A 1 72 ? 3.417 -4.738 -14.154 1.00 97.44 72 GLN A CA 1
ATOM 551 C C . GLN A 1 72 ? 4.837 -5.069 -13.686 1.00 97.44 72 GLN A C 1
ATOM 553 O O . GLN A 1 72 ? 5.787 -4.872 -14.445 1.00 97.44 72 GLN A O 1
ATOM 558 N N . ALA A 1 73 ? 5.005 -5.619 -12.480 1.00 97.56 73 ALA A N 1
AT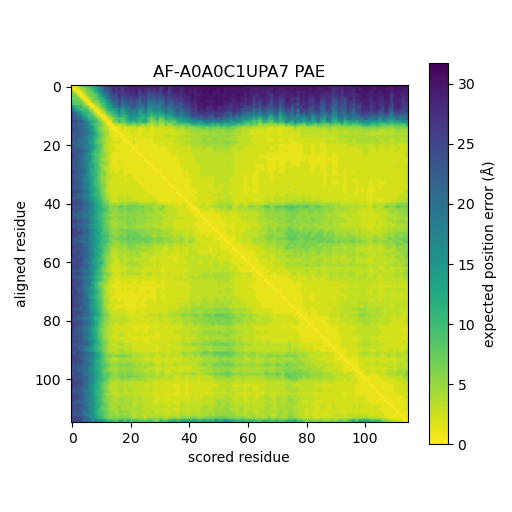OM 559 C CA . ALA A 1 73 ? 6.303 -6.069 -11.981 1.00 97.56 73 ALA A CA 1
ATOM 560 C C . ALA A 1 73 ? 6.944 -7.068 -12.953 1.00 97.56 73 ALA A C 1
ATOM 562 O O . ALA A 1 73 ? 8.127 -6.954 -13.276 1.00 97.56 73 ALA A O 1
ATOM 563 N N . THR A 1 74 ? 6.142 -8.002 -13.470 1.00 97.81 74 THR A N 1
ATOM 564 C CA . THR A 1 74 ? 6.581 -8.980 -14.469 1.00 97.81 74 THR A CA 1
ATOM 565 C C . THR A 1 74 ? 6.973 -8.307 -15.785 1.00 97.81 74 THR A C 1
ATOM 567 O O . THR A 1 74 ? 8.046 -8.595 -16.316 1.00 97.81 74 THR A O 1
ATOM 570 N N . ALA A 1 75 ? 6.153 -7.385 -16.298 1.00 97.94 75 ALA A N 1
ATOM 571 C CA . ALA A 1 75 ? 6.423 -6.667 -17.545 1.00 97.94 75 ALA A CA 1
ATOM 572 C C . ALA A 1 75 ? 7.697 -5.803 -17.478 1.00 97.94 75 ALA A C 1
ATOM 574 O O . ALA A 1 75 ? 8.433 -5.708 -18.461 1.00 97.94 75 ALA A O 1
ATOM 575 N N . LEU A 1 76 ? 7.973 -5.209 -16.316 1.00 97.56 76 LEU A N 1
ATOM 576 C CA . LEU A 1 76 ? 9.160 -4.393 -16.052 1.00 97.56 76 LEU A CA 1
ATOM 577 C C . LEU A 1 76 ? 10.401 -5.223 -15.673 1.00 97.56 76 LEU A C 1
ATOM 579 O O . LEU A 1 76 ? 11.500 -4.676 -15.591 1.00 97.56 76 LEU A O 1
ATOM 583 N N . GLY A 1 77 ? 10.249 -6.532 -15.443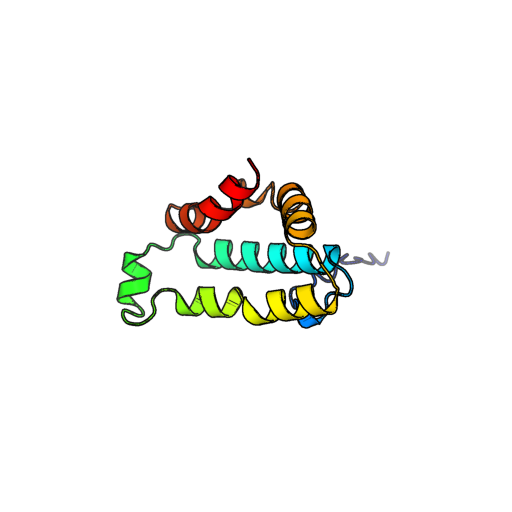 1.00 97.88 77 GLY A N 1
ATOM 584 C CA . GLY A 1 77 ? 11.340 -7.411 -15.015 1.00 97.88 77 GLY A CA 1
ATOM 585 C C . GLY A 1 77 ? 11.802 -7.170 -13.573 1.00 97.88 77 GLY A C 1
ATOM 586 O O . GLY A 1 77 ? 12.963 -7.425 -13.250 1.00 97.88 77 GLY A O 1
ATOM 587 N N . CYS A 1 78 ? 10.920 -6.672 -12.706 1.00 97.56 78 CYS A N 1
ATOM 588 C CA . CYS A 1 78 ? 11.235 -6.364 -11.317 1.00 97.56 78 CYS A CA 1
ATOM 589 C C . CYS A 1 78 ? 11.373 -7.635 -10.473 1.00 97.56 78 CYS A C 1
ATOM 591 O O . CYS A 1 78 ? 10.445 -8.435 -10.351 1.00 97.56 78 CYS A O 1
ATOM 593 N N . GLY A 1 79 ? 12.536 -7.813 -9.846 1.00 95.44 79 GLY A N 1
ATOM 594 C CA . GLY A 1 79 ? 12.765 -8.920 -8.920 1.00 95.44 79 GLY A CA 1
ATOM 595 C C . GLY A 1 79 ? 12.063 -8.704 -7.577 1.00 95.44 79 GLY A C 1
ATOM 596 O O . GLY A 1 79 ? 12.043 -7.589 -7.058 1.00 95.44 79 GLY A O 1
ATOM 597 N N . LYS A 1 80 ? 11.559 -9.782 -6.961 1.00 92.81 80 LYS A N 1
ATOM 598 C CA . LYS A 1 80 ? 10.886 -9.724 -5.647 1.00 92.81 80 LYS A CA 1
ATOM 599 C C . LYS A 1 80 ? 11.758 -9.086 -4.559 1.00 92.81 80 LYS A C 1
ATOM 601 O O . LYS A 1 80 ? 11.284 -8.226 -3.828 1.00 92.81 80 LYS A O 1
ATOM 606 N N . ASP A 1 81 ? 13.042 -9.445 -4.497 1.00 94.19 81 ASP A N 1
ATOM 607 C CA . ASP A 1 81 ? 13.975 -8.863 -3.522 1.00 94.19 81 ASP A CA 1
ATOM 608 C C . ASP A 1 81 ? 14.252 -7.379 -3.772 1.00 94.19 81 ASP A C 1
ATOM 610 O O . ASP A 1 81 ? 14.368 -6.607 -2.823 1.00 94.19 81 ASP A O 1
ATOM 614 N N . GLN A 1 82 ? 14.325 -6.964 -5.040 1.00 94.56 82 GLN A N 1
ATOM 615 C CA . GLN A 1 82 ? 14.492 -5.556 -5.399 1.00 94.56 82 GLN A CA 1
ATOM 616 C C . GLN A 1 82 ? 13.279 -4.739 -4.948 1.00 94.56 82 GLN A C 1
ATOM 618 O O . GLN A 1 82 ? 13.452 -3.704 -4.308 1.00 94.56 82 GLN A O 1
ATOM 623 N N . LEU A 1 83 ? 12.069 -5.212 -5.262 1.00 95.38 83 LEU A N 1
ATOM 624 C CA . LEU A 1 83 ? 10.825 -4.554 -4.863 1.00 95.38 83 LEU A CA 1
ATOM 625 C C . LEU A 1 83 ? 10.718 -4.461 -3.342 1.00 95.38 83 LEU A C 1
ATOM 627 O O . LEU A 1 83 ? 10.439 -3.387 -2.821 1.00 95.38 83 LEU A O 1
ATOM 631 N N . ARG A 1 84 ? 11.025 -5.552 -2.631 1.00 94.50 84 ARG A N 1
ATOM 632 C CA . ARG A 1 84 ? 11.031 -5.589 -1.165 1.00 94.50 84 ARG A CA 1
ATOM 633 C C . ARG A 1 84 ? 11.990 -4.558 -0.575 1.00 94.50 84 ARG A C 1
ATOM 635 O O . ARG A 1 84 ? 11.566 -3.740 0.228 1.00 94.50 84 ARG A O 1
ATOM 642 N N . LEU A 1 85 ? 13.259 -4.552 -0.989 1.00 94.75 85 LEU A N 1
ATOM 643 C CA . LEU A 1 85 ? 14.259 -3.615 -0.456 1.00 94.75 85 LEU A CA 1
ATOM 644 C C . LEU A 1 85 ? 13.891 -2.149 -0.728 1.00 94.75 85 LEU A C 1
ATOM 646 O O . LEU A 1 85 ? 14.077 -1.300 0.145 1.00 94.75 85 LEU A O 1
ATOM 650 N N . GLN A 1 86 ? 13.360 -1.850 -1.918 1.00 95.19 86 GLN A N 1
ATOM 651 C CA . GLN A 1 86 ? 12.881 -0.506 -2.246 1.00 95.19 86 GLN A CA 1
ATOM 652 C C . GLN A 1 86 ? 11.671 -0.122 -1.389 1.00 95.19 86 GLN A C 1
ATOM 654 O O . GLN A 1 86 ? 11.659 0.971 -0.824 1.00 95.19 86 GLN A O 1
ATOM 659 N N . ALA A 1 87 ? 10.704 -1.032 -1.228 1.00 94.38 87 ALA A N 1
ATOM 660 C CA . ALA A 1 87 ? 9.535 -0.813 -0.386 1.00 94.38 87 ALA A CA 1
ATOM 661 C C . ALA A 1 87 ? 9.948 -0.541 1.064 1.00 94.38 87 ALA A C 1
ATOM 663 O O . ALA A 1 87 ? 9.560 0.494 1.596 1.00 94.38 87 ALA A O 1
ATOM 664 N N . CYS A 1 88 ? 10.843 -1.356 1.642 1.00 94.56 88 CYS A N 1
ATOM 665 C CA . CYS A 1 88 ? 11.381 -1.172 2.998 1.00 94.56 88 CYS A CA 1
ATOM 666 C C . CYS A 1 88 ? 11.930 0.232 3.249 1.00 94.56 88 CYS A C 1
ATOM 668 O O . CYS A 1 88 ? 11.681 0.816 4.302 1.00 94.56 88 CYS A O 1
ATOM 670 N N . SER A 1 89 ? 12.628 0.811 2.270 1.00 91.94 89 SER A N 1
ATOM 671 C CA . SER A 1 89 ? 13.093 2.195 2.372 1.00 91.94 89 SER A CA 1
ATOM 672 C C . SER A 1 89 ? 11.971 3.218 2.183 1.00 91.94 89 SER A C 1
ATOM 674 O O . SER A 1 89 ? 12.016 4.285 2.794 1.00 91.94 89 SER A O 1
ATOM 676 N N . MET A 1 90 ? 11.016 2.950 1.295 1.00 91.06 90 MET A N 1
ATOM 677 C CA . MET A 1 90 ? 9.988 3.911 0.903 1.00 91.06 90 MET A CA 1
ATOM 678 C C . MET A 1 90 ? 8.807 3.975 1.866 1.00 91.06 90 MET A C 1
ATOM 680 O O . MET A 1 90 ? 8.191 5.032 1.948 1.00 91.06 90 MET A O 1
ATOM 684 N N . TYR A 1 91 ? 8.453 2.889 2.553 1.00 91.62 91 TYR A N 1
ATOM 685 C CA . TYR A 1 91 ? 7.254 2.837 3.399 1.00 91.62 91 TYR A CA 1
ATOM 686 C C . TYR A 1 91 ? 7.595 2.914 4.894 1.00 91.62 91 TYR A C 1
ATOM 688 O O . TYR A 1 91 ? 6.752 2.618 5.736 1.00 91.62 91 TYR A O 1
ATOM 696 N N . VAL A 1 92 ? 8.831 3.287 5.241 1.00 87.62 92 VAL A N 1
ATOM 697 C CA . VAL A 1 92 ? 9.320 3.358 6.631 1.00 87.62 92 VAL A CA 1
ATOM 698 C C . VAL A 1 92 ? 8.451 4.243 7.536 1.00 87.62 92 VAL A C 1
ATOM 700 O O . VAL A 1 92 ? 8.391 4.034 8.741 1.00 87.62 92 VAL A O 1
ATOM 703 N N . ASP A 1 93 ? 7.748 5.223 6.968 1.00 90.31 93 ASP A N 1
ATOM 704 C CA . ASP A 1 93 ? 6.860 6.136 7.687 1.00 90.31 93 ASP A CA 1
ATOM 705 C C . ASP A 1 93 ? 5.393 5.674 7.739 1.00 90.31 93 ASP A C 1
ATOM 707 O O . ASP A 1 93 ? 4.577 6.337 8.382 1.00 90.31 93 ASP A O 1
ATOM 711 N N . LEU A 1 94 ? 5.037 4.546 7.110 1.00 91.81 94 LEU A N 1
ATOM 712 C CA . LEU A 1 94 ? 3.663 4.03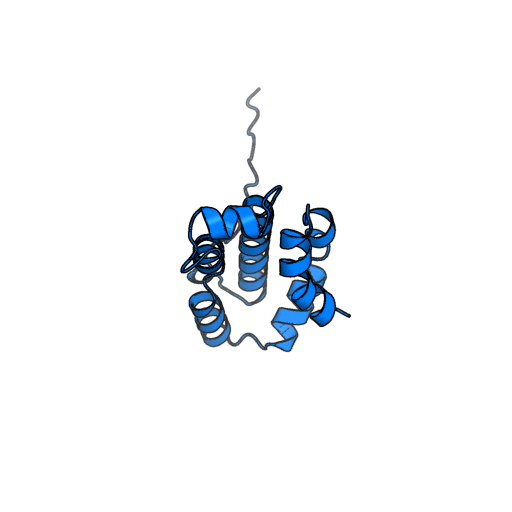1 7.142 1.00 91.81 94 LEU A CA 1
ATOM 713 C C . LEU A 1 94 ? 3.261 3.499 8.517 1.00 91.81 94 LEU A C 1
ATOM 715 O O . LEU A 1 94 ? 2.091 3.604 8.869 1.00 91.81 94 LEU A O 1
ATOM 719 N N . GLU A 1 95 ? 4.207 3.005 9.319 1.00 88.31 95 GLU A N 1
ATOM 720 C CA . GLU A 1 95 ? 3.929 2.564 10.694 1.00 88.31 95 GLU A CA 1
ATOM 721 C C . GLU A 1 95 ? 3.315 3.698 11.531 1.00 88.31 95 GLU A C 1
ATOM 723 O O . GLU A 1 95 ? 2.361 3.488 12.273 1.00 88.31 95 GLU A O 1
ATOM 728 N N . ILE A 1 96 ? 3.785 4.934 11.333 1.00 87.81 96 ILE A N 1
ATOM 729 C CA . ILE A 1 96 ? 3.261 6.126 12.017 1.00 87.81 96 ILE A CA 1
ATOM 730 C C . ILE A 1 96 ? 1.830 6.452 11.553 1.00 87.81 96 ILE A C 1
ATOM 732 O O . ILE A 1 96 ? 1.060 7.058 12.297 1.00 87.81 96 ILE A O 1
ATOM 736 N N . LYS A 1 97 ? 1.468 6.062 10.325 1.00 88.12 97 LYS A N 1
ATOM 737 C CA . LYS A 1 97 ? 0.142 6.290 9.733 1.00 88.12 97 LYS A CA 1
ATOM 738 C C . LYS A 1 97 ? -0.872 5.195 10.080 1.00 88.12 97 LYS A C 1
ATOM 740 O O . LYS A 1 97 ? -2.067 5.422 9.915 1.00 88.12 97 LYS A O 1
ATOM 745 N N . ALA A 1 98 ? -0.432 4.028 10.552 1.00 90.12 98 ALA A N 1
ATOM 746 C CA . ALA A 1 98 ? -1.318 2.931 10.932 1.00 90.12 98 ALA A CA 1
ATOM 747 C C . ALA A 1 98 ? -1.997 3.190 12.285 1.00 90.12 98 ALA A C 1
ATOM 749 O O . ALA A 1 98 ? -1.511 2.808 13.352 1.00 90.12 98 ALA A O 1
ATOM 750 N N . SER A 1 99 ? -3.146 3.859 12.222 1.00 89.25 99 SER A N 1
ATOM 751 C CA . SER A 1 99 ? -3.982 4.163 13.381 1.00 89.25 99 SER A CA 1
ATOM 752 C C . SER A 1 99 ? -5.054 3.090 13.589 1.00 89.25 99 SER A C 1
ATOM 754 O O . SER A 1 99 ? -5.937 2.916 12.749 1.00 89.25 99 SER A O 1
ATOM 756 N N . GLY A 1 100 ? -4.994 2.406 14.735 1.00 89.50 100 GLY A N 1
ATOM 757 C CA . GLY A 1 100 ? -5.930 1.346 15.127 1.00 89.50 100 GLY A CA 1
ATOM 758 C C . GLY A 1 100 ? -5.471 -0.064 14.746 1.00 89.50 100 GLY A C 1
ATOM 759 O O . GLY A 1 100 ? -4.661 -0.245 13.837 1.00 89.50 100 GLY A O 1
ATOM 760 N N . ASP A 1 101 ? -6.009 -1.060 15.455 1.00 91.06 101 ASP A N 1
ATOM 761 C CA . ASP A 1 101 ? -5.573 -2.462 15.379 1.00 91.06 101 ASP A CA 1
ATOM 762 C C . ASP A 1 101 ? -5.635 -3.008 13.946 1.00 91.06 101 ASP A C 1
ATOM 764 O O . ASP A 1 101 ? -4.674 -3.588 13.457 1.00 91.06 101 ASP A O 1
ATOM 768 N N . LEU A 1 102 ? -6.716 -2.723 13.214 1.00 92.25 102 LEU A N 1
ATOM 769 C CA . LEU A 1 102 ? -6.902 -3.241 11.857 1.00 92.25 102 LEU A CA 1
ATOM 770 C C . LEU A 1 102 ? -5.887 -2.671 10.847 1.00 92.25 102 LEU A C 1
ATOM 772 O O . LEU A 1 102 ? -5.425 -3.382 9.955 1.00 92.25 102 LEU A O 1
ATOM 776 N N . ALA A 1 103 ? -5.509 -1.397 10.987 1.00 92.94 103 ALA A N 1
ATOM 777 C CA . ALA A 1 103 ? -4.481 -0.777 10.151 1.00 92.94 103 ALA A CA 1
ATOM 778 C C . ALA A 1 103 ? -3.075 -1.311 10.486 1.00 92.94 103 ALA A C 1
ATOM 780 O O . ALA A 1 103 ? -2.240 -1.465 9.592 1.00 92.94 103 ALA A O 1
ATOM 781 N N . GLN A 1 104 ? -2.819 -1.616 11.762 1.00 92.25 104 GLN A N 1
ATOM 782 C CA . GLN A 1 104 ? -1.570 -2.236 12.211 1.00 92.25 104 GLN A CA 1
ATOM 783 C C . GLN A 1 104 ? -1.457 -3.682 11.719 1.00 92.25 104 GLN A C 1
ATOM 785 O O . GLN A 1 104 ? -0.422 -4.053 11.162 1.00 92.25 104 GLN A O 1
ATOM 790 N N . ASP A 1 105 ? -2.535 -4.458 11.830 1.00 92.38 105 ASP A N 1
ATOM 791 C CA . ASP A 1 105 ? -2.620 -5.829 11.322 1.00 92.38 105 ASP A CA 1
ATOM 792 C C . ASP A 1 105 ? -2.394 -5.879 9.806 1.00 92.38 105 ASP A C 1
ATOM 794 O O . ASP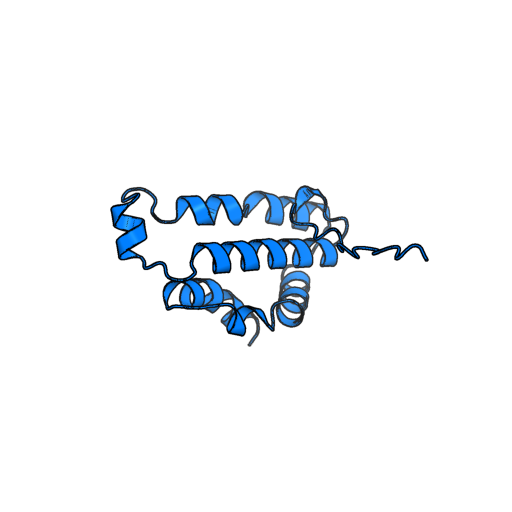 A 1 105 ? -1.683 -6.754 9.310 1.00 92.38 105 ASP A O 1
ATOM 798 N N . PHE A 1 106 ? -2.928 -4.902 9.066 1.00 91.69 106 PHE A N 1
ATOM 799 C CA . PHE A 1 106 ? -2.684 -4.772 7.630 1.00 91.69 106 PHE A CA 1
ATOM 800 C C . PHE A 1 106 ? -1.193 -4.568 7.292 1.00 91.69 106 PHE A C 1
ATOM 802 O O . PHE A 1 106 ? -0.697 -5.167 6.336 1.00 91.69 106 PHE A O 1
ATOM 809 N N . LEU A 1 107 ? -0.455 -3.753 8.061 1.00 92.25 107 LEU A N 1
ATOM 810 C CA . LEU A 1 107 ? 0.976 -3.516 7.812 1.00 92.25 107 LEU A CA 1
ATOM 811 C C . LEU A 1 107 ? 1.902 -4.590 8.385 1.00 92.25 107 LEU A C 1
ATOM 813 O O . LEU A 1 107 ? 3.051 -4.671 7.947 1.00 92.25 107 LEU A O 1
ATOM 817 N N . ALA A 1 108 ? 1.457 -5.400 9.344 1.00 92.25 108 ALA A N 1
ATOM 818 C CA . ALA A 1 108 ? 2.331 -6.334 10.052 1.00 92.25 108 ALA A CA 1
ATOM 819 C C . ALA A 1 108 ? 3.141 -7.265 9.119 1.00 92.25 108 ALA A C 1
ATOM 821 O O . ALA A 1 108 ? 4.365 -7.320 9.281 1.00 92.25 108 ALA A O 1
ATOM 822 N N . PRO A 1 109 ? 2.551 -7.907 8.085 1.00 90.50 109 PRO A N 1
ATOM 823 C CA . PRO A 1 109 ? 3.310 -8.759 7.163 1.00 90.50 109 PRO A CA 1
ATOM 824 C C . PRO A 1 109 ? 4.374 -7.989 6.371 1.00 90.50 109 PRO A C 1
ATOM 826 O O . PRO A 1 109 ? 5.422 -8.528 6.014 1.00 90.50 109 PRO A O 1
ATOM 829 N N . TYR A 1 110 ? 4.105 -6.715 6.086 1.00 87.69 110 TYR A N 1
ATOM 830 C CA . TYR A 1 110 ? 5.039 -5.846 5.388 1.00 87.69 110 TYR A CA 1
ATOM 831 C C . TYR A 1 110 ? 6.234 -5.478 6.282 1.00 87.69 110 TYR A C 1
ATOM 833 O O . TYR A 1 110 ? 7.381 -5.600 5.851 1.00 87.69 110 TYR A O 1
ATOM 841 N N . LEU A 1 111 ? 5.979 -5.081 7.534 1.00 88.62 111 LEU A N 1
ATOM 842 C CA . LEU A 1 111 ? 7.037 -4.746 8.492 1.00 88.62 111 LEU A CA 1
ATOM 843 C C . LEU A 1 111 ? 7.920 -5.964 8.797 1.00 88.62 111 LEU A C 1
ATOM 845 O O . LEU A 1 111 ? 9.141 -5.833 8.872 1.00 88.62 111 LEU A O 1
ATOM 849 N N . GLU A 1 112 ? 7.329 -7.159 8.895 1.00 91.38 112 GLU A N 1
ATOM 850 C CA . GLU A 1 112 ? 8.070 -8.414 9.061 1.00 91.38 112 GLU A CA 1
ATOM 851 C C . GLU A 1 112 ? 9.024 -8.686 7.887 1.00 91.38 112 GLU A C 1
ATOM 853 O O . GLU A 1 112 ? 10.166 -9.080 8.108 1.00 91.38 112 GLU A O 1
ATOM 858 N N . ALA A 1 113 ? 8.611 -8.405 6.647 1.00 90.06 113 ALA A N 1
ATOM 859 C CA . ALA A 1 113 ? 9.443 -8.604 5.456 1.00 90.06 113 ALA A CA 1
ATOM 860 C C . ALA A 1 113 ? 10.650 -7.642 5.354 1.00 90.06 113 ALA A C 1
ATOM 862 O O . ALA A 1 113 ? 11.546 -7.851 4.519 1.00 90.06 113 ALA A O 1
ATOM 863 N N . CYS A 1 114 ? 10.659 -6.579 6.162 1.00 89.44 114 CYS A N 1
ATOM 864 C CA . CYS A 1 114 ? 11.709 -5.562 6.196 1.00 89.44 114 CYS A CA 1
ATOM 865 C C . CYS A 1 114 ? 12.722 -5.727 7.333 1.00 89.44 114 CYS A C 1
ATOM 867 O O . CYS A 1 114 ? 13.750 -5.045 7.304 1.00 89.44 114 CYS A O 1
ATOM 869 N N . ASN A 1 115 ? 12.451 -6.625 8.282 1.00 79.44 115 ASN A N 1
ATOM 870 C CA . ASN A 1 115 ? 13.374 -7.008 9.354 1.00 79.44 115 ASN A CA 1
ATOM 871 C C . ASN A 1 115 ? 14.367 -8.086 8.893 1.00 79.44 115 ASN A C 1
ATOM 873 O O . ASN A 1 115 ? 15.493 -8.101 9.443 1.00 79.44 115 ASN A O 1
#

Solvent-accessible surface area (backbone atoms only — not comparable to full-atom values): 6668 Å² total; per-residue (Å²): 136,83,83,78,76,75,74,78,67,69,76,71,44,65,48,37,82,73,38,86,42,61,62,46,33,42,51,9,50,46,51,36,52,52,52,44,28,64,69,29,48,87,46,53,70,68,62,32,36,73,74,30,71,91,54,49,55,50,76,50,56,67,58,61,42,60,69,49,44,54,52,37,34,60,75,66,67,49,48,71,68,58,49,48,56,51,38,47,70,70,49,66,65,48,68,81,57,33,44,51,70,58,22,40,62,68,44,45,69,58,57,60,76,62,110

Secondary structure (DSSP, 8-state):
---------------GGG--SHHHHHHHHHHHHHHHHHHHTT--HHHHHHH-SS-TTHHHHHHH-HHHHHHHHHHHT--HHHHHHHHHHHSTTHHHH--SHHHHHHHHHHHHHH-

Foldseek 3Di:
DDPPPPPPPPVQCLQCLPQPALLSLLSNQLVLLLVLLVVCAPDDLVNLCVVPVVCSCVVNVVSNPVVSSVVSCVVRVPDPVNSLQSNLVVCVCVCVSNHDDVSCVVCVVSVVSND